Protein AF-A0A8J8AC75-F1 (afdb_monomer_lite)

pLDDT: mean 89.99, std 7.79, range [58.66, 97.06]

Structure (mmCIF, N/CA/C/O backbone):
data_AF-A0A8J8AC75-F1
#
_entry.id   AF-A0A8J8AC75-F1
#
loop_
_atom_site.group_PDB
_atom_site.id
_atom_site.type_symbol
_atom_site.label_atom_id
_atom_site.label_alt_id
_atom_site.label_comp_id
_atom_site.label_asym_id
_atom_site.label_entity_id
_atom_site.label_seq_id
_atom_site.pdbx_PDB_ins_code
_atom_site.Cartn_x
_atom_site.Cartn_y
_atom_site.Cartn_z
_atom_site.occupancy
_atom_site.B_iso_or_equiv
_atom_site.auth_seq_id
_atom_site.auth_comp_id
_atom_site.auth_asym_id
_atom_site.auth_atom_id
_atom_site.pdbx_PDB_model_num
ATOM 1 N N . MET A 1 1 ? 5.802 18.853 5.616 1.00 58.66 1 MET A N 1
ATOM 2 C CA . MET A 1 1 ? 4.858 19.231 4.542 1.00 58.66 1 MET A CA 1
ATOM 3 C C . MET A 1 1 ? 4.130 18.036 3.907 1.00 58.66 1 MET A C 1
ATOM 5 O O . MET A 1 1 ? 3.035 18.257 3.427 1.00 58.66 1 MET A O 1
ATOM 9 N N . ILE A 1 2 ? 4.661 16.797 3.917 1.00 69.25 2 ILE A N 1
ATOM 10 C CA . ILE A 1 2 ? 3.976 15.612 3.332 1.00 69.25 2 ILE A CA 1
ATOM 11 C C . ILE A 1 2 ? 2.888 15.021 4.244 1.00 69.25 2 ILE A C 1
ATOM 13 O O . ILE A 1 2 ? 1.815 14.685 3.768 1.00 69.25 2 ILE A O 1
ATOM 17 N N . PHE A 1 3 ? 3.103 14.998 5.564 1.00 67.75 3 PHE A N 1
ATOM 18 C CA . PHE A 1 3 ? 2.142 14.433 6.525 1.00 67.75 3 PHE A CA 1
ATOM 19 C C . PHE A 1 3 ? 0.727 15.028 6.424 1.00 67.75 3 PHE A C 1
ATOM 21 O O . PHE A 1 3 ? -0.256 14.309 6.540 1.00 67.75 3 PHE A O 1
ATOM 28 N N . LEU A 1 4 ? 0.618 16.338 6.165 1.00 72.56 4 LEU A N 1
ATOM 29 C CA . LEU A 1 4 ? -0.676 17.002 5.967 1.00 72.56 4 LEU A CA 1
ATOM 30 C C . LEU A 1 4 ? -1.339 16.637 4.632 1.00 72.56 4 LEU A C 1
ATOM 32 O O . LEU A 1 4 ? -2.558 16.664 4.548 1.00 72.56 4 LEU A O 1
ATOM 36 N N . ALA A 1 5 ? -0.547 16.314 3.606 1.00 75.25 5 ALA A N 1
ATOM 37 C CA . ALA A 1 5 ? -1.048 15.884 2.303 1.00 75.25 5 ALA A CA 1
ATOM 38 C C . ALA A 1 5 ? -1.483 14.408 2.308 1.00 75.25 5 ALA A C 1
ATOM 40 O O . ALA A 1 5 ? -2.355 14.029 1.535 1.00 75.25 5 ALA A O 1
ATOM 41 N N . GLU A 1 6 ? -0.900 13.587 3.186 1.00 73.25 6 GLU A N 1
ATOM 42 C CA . GLU A 1 6 ? -1.296 12.186 3.386 1.00 73.25 6 GLU A CA 1
ATOM 43 C C . GLU A 1 6 ? -2.398 12.011 4.442 1.00 73.25 6 GLU A C 1
ATOM 45 O O . GLU A 1 6 ? -3.018 10.949 4.524 1.00 73.25 6 GLU A O 1
ATOM 50 N N . LEU A 1 7 ? -2.646 13.028 5.272 1.00 75.25 7 LEU A N 1
ATOM 51 C CA . LEU A 1 7 ? -3.697 13.010 6.286 1.00 75.25 7 LEU A CA 1
ATOM 52 C C . LEU A 1 7 ? -5.076 12.938 5.620 1.00 75.25 7 LEU A C 1
ATOM 54 O O . LEU A 1 7 ? -5.488 13.850 4.907 1.00 75.25 7 LEU A O 1
ATOM 58 N N . GLY A 1 8 ? -5.806 11.861 5.902 1.00 74.12 8 GLY A N 1
ATOM 59 C CA . GLY A 1 8 ? -7.129 11.608 5.331 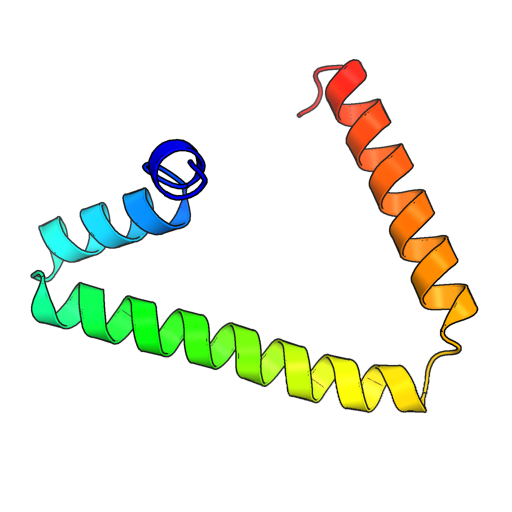1.00 74.12 8 GLY A CA 1
ATOM 60 C C . GLY A 1 8 ? -7.131 10.736 4.077 1.00 74.12 8 GLY A C 1
ATOM 61 O O . GLY A 1 8 ? -8.175 10.623 3.436 1.00 74.12 8 GLY A O 1
ATOM 62 N N . ASP A 1 9 ? -6.014 10.084 3.736 1.00 88.06 9 ASP A N 1
ATOM 63 C CA . ASP A 1 9 ? -6.022 9.076 2.675 1.00 88.06 9 ASP A CA 1
ATOM 64 C C . ASP A 1 9 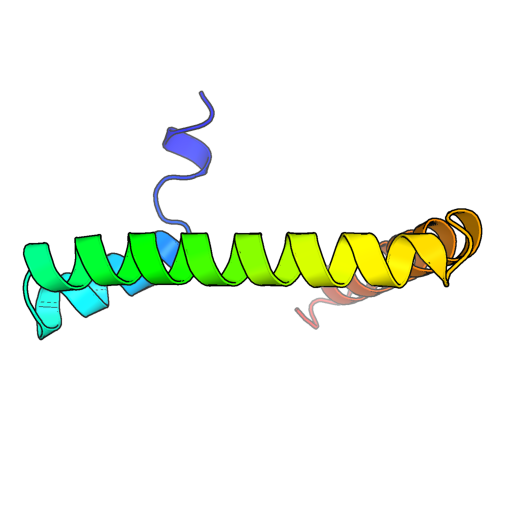? -7.030 7.940 2.968 1.00 88.06 9 ASP A C 1
ATOM 66 O O . ASP A 1 9 ? -7.347 7.613 4.120 1.00 88.06 9 ASP A O 1
ATOM 70 N N . LYS A 1 10 ? -7.524 7.300 1.903 1.00 85.56 10 LYS A N 1
ATOM 71 C CA . LYS A 1 10 ? -8.491 6.194 1.938 1.00 85.56 10 LYS A CA 1
ATOM 72 C C . LYS A 1 10 ? -8.072 5.087 2.906 1.00 85.56 10 LYS A C 1
ATOM 74 O O . LYS A 1 10 ? -8.924 4.530 3.599 1.00 85.56 10 LYS A O 1
ATOM 79 N N . THR A 1 11 ? -6.776 4.802 3.005 1.00 88.38 11 THR A N 1
ATOM 80 C CA . THR A 1 11 ? -6.240 3.780 3.914 1.00 88.38 11 THR A CA 1
ATOM 81 C C . THR A 1 11 ? -6.400 4.184 5.384 1.00 88.38 11 THR A C 1
ATOM 83 O O . THR A 1 11 ? -6.736 3.357 6.237 1.00 88.38 11 THR A O 1
ATOM 86 N N . GLN A 1 12 ? -6.234 5.474 5.692 1.00 89.25 12 GLN A N 1
ATOM 87 C CA . GLN A 1 12 ? -6.419 6.017 7.038 1.00 89.25 12 GLN A CA 1
ATOM 88 C C . GLN A 1 12 ? -7.898 6.021 7.437 1.00 89.25 12 GLN A C 1
ATOM 90 O O . GLN A 1 12 ? -8.227 5.585 8.540 1.00 89.25 12 GLN A O 1
ATOM 95 N N . LEU A 1 13 ? -8.799 6.412 6.527 1.00 91.06 13 LEU A N 1
ATOM 96 C CA . LEU A 1 13 ? -10.247 6.352 6.760 1.00 91.06 13 LEU A CA 1
ATOM 97 C C . LEU A 1 13 ? -10.722 4.914 7.007 1.00 91.06 13 LEU A C 1
ATOM 99 O O . LEU A 1 13 ? -11.456 4.663 7.963 1.00 91.06 13 LEU A O 1
ATOM 103 N N . ALA A 1 14 ? -10.255 3.948 6.210 1.00 90.06 14 ALA A N 1
ATOM 104 C CA . ALA A 1 14 ? -10.572 2.535 6.415 1.00 90.06 14 ALA A CA 1
ATOM 105 C C . ALA A 1 14 ? -10.080 2.029 7.782 1.00 90.06 14 ALA A C 1
ATOM 107 O O . ALA A 1 14 ? -10.813 1.341 8.497 1.00 90.06 14 ALA A O 1
ATOM 108 N N . THR A 1 15 ? -8.868 2.422 8.183 1.00 91.56 15 THR A N 1
ATOM 109 C CA . THR A 1 15 ? -8.297 2.059 9.488 1.00 91.56 15 THR A CA 1
ATOM 110 C C . THR A 1 15 ? -9.088 2.679 10.643 1.00 91.56 15 THR A C 1
ATOM 112 O O . THR A 1 15 ? -9.334 2.003 11.641 1.00 91.56 15 THR A O 1
ATOM 115 N N . MET A 1 16 ? -9.561 3.923 10.506 1.00 91.44 16 MET A N 1
ATOM 116 C CA . MET A 1 16 ? -10.431 4.571 11.498 1.00 91.44 16 MET A CA 1
ATOM 117 C C . MET A 1 16 ? -11.784 3.862 11.633 1.00 91.44 16 MET A C 1
ATOM 119 O O . MET A 1 16 ? -12.248 3.641 12.752 1.00 91.44 16 MET A O 1
ATOM 123 N N . VAL A 1 17 ? -12.397 3.443 10.522 1.00 92.94 17 VAL A N 1
ATOM 124 C CA . VAL A 1 17 ? -13.649 2.664 10.540 1.00 92.94 17 VAL A CA 1
ATOM 125 C C . VAL A 1 17 ? -13.442 1.316 11.238 1.00 92.94 17 VAL A C 1
ATOM 127 O O . VAL A 1 17 ? -14.235 0.928 12.097 1.00 92.94 17 VAL A O 1
ATOM 130 N N . LEU A 1 18 ? -12.345 0.617 10.930 1.00 92.94 18 LEU A N 1
ATOM 131 C CA . LEU A 1 18 ? -11.966 -0.629 11.602 1.00 92.94 18 LEU A CA 1
ATOM 132 C C . LEU A 1 18 ? -11.723 -0.414 13.102 1.00 92.94 18 LEU A C 1
ATOM 134 O O . LEU A 1 18 ? -12.183 -1.218 13.911 1.00 92.94 18 LEU A O 1
ATOM 138 N N . ALA A 1 19 ? -11.063 0.681 13.485 1.00 94.38 19 ALA A N 1
ATOM 139 C CA . ALA A 1 19 ? -10.806 1.027 14.882 1.00 94.38 19 ALA A CA 1
ATOM 140 C C . ALA A 1 19 ? -12.098 1.335 15.645 1.00 94.38 19 ALA A C 1
ATOM 142 O O . ALA A 1 19 ? -12.240 0.920 16.795 1.00 94.38 19 ALA A O 1
ATOM 143 N N . SER A 1 20 ? -13.056 2.002 14.996 1.00 93.88 20 SER A N 1
ATOM 144 C CA . SER A 1 20 ? -14.382 2.269 15.557 1.00 93.88 20 SER A CA 1
ATOM 145 C C . SER A 1 20 ? -15.190 0.985 15.772 1.00 93.88 20 SER A C 1
ATOM 147 O O . SER A 1 20 ? -15.903 0.879 16.767 1.00 93.88 20 SER A O 1
ATOM 149 N N . LYS A 1 21 ? -15.050 -0.010 14.884 1.00 94.19 21 LYS A N 1
ATOM 150 C CA . LYS A 1 21 ? -15.821 -1.261 14.946 1.00 94.19 21 LYS A CA 1
ATOM 151 C C . LYS A 1 21 ? -15.196 -2.346 15.832 1.00 94.19 21 LYS A C 1
ATOM 153 O O . LYS A 1 21 ? -15.930 -3.088 16.476 1.00 94.19 21 LYS A O 1
ATOM 158 N N . TYR A 1 22 ? -13.868 -2.464 15.852 1.00 92.44 22 TYR A N 1
ATOM 159 C CA . TYR A 1 22 ? -13.154 -3.581 16.494 1.00 92.44 22 TYR A CA 1
ATOM 160 C C . TYR A 1 22 ? -12.196 -3.154 17.615 1.00 92.44 22 TYR A C 1
ATOM 162 O O . TYR A 1 22 ? -11.637 -4.016 18.297 1.00 92.44 22 TYR A O 1
ATOM 170 N N . GLY A 1 23 ? -12.015 -1.848 17.827 1.00 93.88 23 GLY A N 1
ATOM 171 C CA . GLY A 1 23 ? -11.080 -1.277 18.792 1.00 93.88 23 GLY A CA 1
ATOM 172 C C . GLY A 1 23 ? -9.746 -0.854 18.166 1.00 93.88 23 GLY A C 1
ATOM 173 O O . GLY A 1 23 ? -9.293 -1.384 17.154 1.00 93.88 23 GLY A O 1
ATOM 174 N N . TRP A 1 24 ? -9.081 0.119 18.791 1.00 90.56 24 TRP A N 1
ATOM 175 C CA . TRP A 1 24 ? -7.865 0.723 18.233 1.00 90.56 24 TRP A CA 1
ATOM 176 C C . TRP A 1 24 ? -6.683 -0.253 18.134 1.00 90.56 24 TRP A C 1
ATOM 178 O O . TRP A 1 24 ? -5.941 -0.212 17.158 1.00 90.56 24 TRP A O 1
ATOM 188 N N . LYS A 1 25 ? -6.522 -1.161 19.109 1.00 93.50 25 LYS A N 1
ATOM 189 C CA . LYS A 1 25 ? -5.406 -2.126 19.137 1.00 93.50 25 LYS A CA 1
ATOM 190 C C . LYS A 1 25 ? -5.488 -3.136 17.993 1.00 93.50 25 LYS A C 1
ATOM 192 O O . LYS A 1 25 ? -4.489 -3.413 17.342 1.00 93.50 25 LYS A O 1
ATOM 197 N N . THR A 1 26 ? -6.675 -3.685 17.750 1.00 93.06 26 THR A N 1
ATOM 198 C CA . THR A 1 26 ? -6.919 -4.669 16.684 1.00 93.06 26 THR A CA 1
ATOM 199 C C . THR A 1 26 ? -6.808 -4.024 15.308 1.00 93.06 26 THR A C 1
ATOM 201 O O . THR A 1 26 ? -6.156 -4.585 14.432 1.00 93.06 26 THR A O 1
ATOM 204 N N . ALA A 1 27 ? -7.365 -2.825 15.129 1.00 94.50 27 ALA A N 1
ATOM 205 C CA . ALA A 1 27 ? -7.260 -2.086 13.876 1.00 94.50 27 ALA A CA 1
ATOM 206 C C . ALA A 1 27 ? -5.820 -1.671 13.552 1.00 94.50 27 ALA A C 1
ATOM 208 O O . ALA A 1 27 ? -5.393 -1.826 12.413 1.00 94.50 27 ALA A O 1
ATOM 209 N N . PHE A 1 28 ? -5.053 -1.210 14.544 1.00 92.38 28 PHE A N 1
ATOM 210 C CA . PHE A 1 28 ? -3.647 -0.843 14.362 1.00 92.38 28 PHE A CA 1
ATOM 211 C C . PHE A 1 28 ? -2.797 -2.040 13.925 1.00 92.38 28 PHE A C 1
ATOM 213 O O . PHE A 1 28 ? -2.117 -1.981 12.901 1.00 92.38 28 PHE A O 1
ATOM 220 N N . THR A 1 29 ? -2.885 -3.157 14.652 1.00 94.94 29 THR A N 1
ATOM 221 C CA . THR A 1 29 ? -2.143 -4.376 14.309 1.00 94.94 29 THR A CA 1
ATOM 222 C C .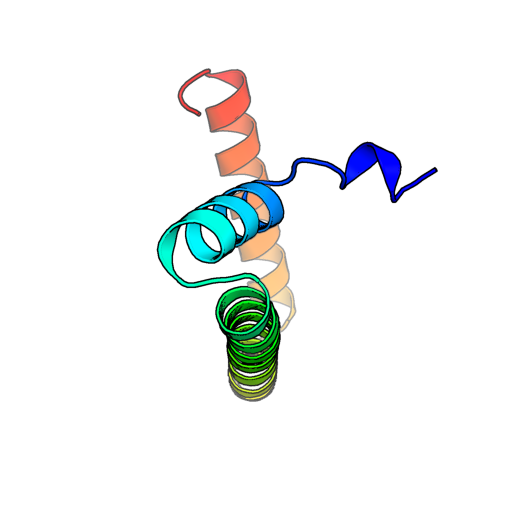 THR A 1 29 ? -2.587 -4.932 12.957 1.00 94.94 29 THR A C 1
ATOM 224 O O . THR A 1 29 ? -1.748 -5.320 12.151 1.00 94.94 29 THR A O 1
ATOM 227 N N . GLY A 1 30 ? -3.892 -4.926 12.670 1.00 94.19 30 GLY A N 1
ATOM 228 C CA . GLY A 1 30 ? -4.432 -5.367 11.385 1.00 94.19 30 GLY A CA 1
ATOM 229 C C . GLY A 1 30 ? -3.954 -4.513 10.210 1.00 94.19 30 GLY A C 1
ATOM 230 O O . GLY A 1 30 ? -3.560 -5.063 9.186 1.00 94.19 30 GLY A O 1
ATOM 231 N N . ALA A 1 31 ? -3.924 -3.187 10.363 1.00 93.31 31 ALA A N 1
ATOM 232 C CA . ALA A 1 31 ? -3.436 -2.274 9.332 1.00 93.31 31 ALA A CA 1
ATOM 233 C C . ALA A 1 31 ? -1.937 -2.468 9.061 1.00 93.31 31 ALA A C 1
ATOM 235 O O . ALA A 1 31 ? -1.537 -2.554 7.902 1.00 93.31 31 ALA A O 1
ATOM 236 N N . ILE A 1 32 ? -1.118 -2.611 10.110 1.00 93.94 32 ILE A N 1
ATOM 237 C CA . ILE A 1 32 ? 0.320 -2.883 9.963 1.00 93.94 32 ILE A CA 1
ATOM 238 C C . ILE A 1 32 ? 0.555 -4.223 9.274 1.00 93.94 32 ILE A C 1
ATOM 240 O O . ILE A 1 32 ? 1.333 -4.291 8.326 1.00 93.94 32 ILE A O 1
ATOM 244 N N . LEU A 1 33 ? -0.115 -5.286 9.723 1.00 95.94 33 LEU A N 1
ATOM 245 C CA . LEU A 1 33 ? 0.044 -6.612 9.130 1.00 95.94 33 LEU A CA 1
ATOM 246 C C . LEU A 1 33 ? -0.453 -6.646 7.685 1.00 95.94 33 LEU A C 1
ATOM 248 O O . LEU A 1 33 ? 0.198 -7.248 6.837 1.00 95.94 33 LEU A O 1
ATOM 252 N N . GLY A 1 34 ? -1.565 -5.973 7.388 1.00 94.50 34 GLY A N 1
ATOM 253 C CA . GLY A 1 34 ? -2.091 -5.853 6.033 1.00 94.50 34 GLY A CA 1
ATOM 254 C C . GLY A 1 34 ? -1.122 -5.122 5.108 1.00 94.50 34 GLY A C 1
ATOM 255 O O . GLY A 1 34 ? -0.810 -5.622 4.029 1.00 94.50 34 GLY A O 1
ATOM 256 N N . LEU A 1 35 ? -0.587 -3.981 5.550 1.00 93.88 35 LEU A N 1
ATOM 257 C CA . LEU A 1 35 ? 0.392 -3.214 4.783 1.00 93.88 35 LEU A CA 1
ATOM 258 C C . LEU A 1 35 ? 1.686 -4.007 4.570 1.00 93.88 35 LEU A C 1
ATOM 260 O O . LEU A 1 35 ? 2.195 -4.073 3.453 1.00 93.88 35 LEU A O 1
ATOM 264 N N . ALA A 1 36 ? 2.193 -4.655 5.620 1.00 95.88 36 ALA A N 1
ATOM 265 C CA . ALA A 1 36 ? 3.369 -5.511 5.532 1.00 95.88 36 ALA A CA 1
ATOM 266 C C . ALA A 1 36 ? 3.144 -6.671 4.553 1.00 95.88 36 ALA A C 1
ATOM 268 O O . ALA A 1 36 ? 4.002 -6.931 3.715 1.00 95.88 36 ALA A O 1
ATOM 269 N N . ALA A 1 37 ? 1.984 -7.330 4.606 1.00 96.69 37 ALA A N 1
ATOM 270 C CA . ALA A 1 37 ? 1.651 -8.432 3.711 1.00 96.69 37 ALA A CA 1
ATOM 271 C C . ALA A 1 37 ? 1.580 -7.983 2.247 1.00 96.69 37 ALA A C 1
ATOM 273 O O . ALA A 1 37 ? 2.179 -8.626 1.390 1.00 96.69 37 ALA A O 1
ATOM 274 N N . VAL A 1 38 ? 0.902 -6.870 1.953 1.00 95.44 38 VAL A N 1
ATOM 275 C CA . VAL A 1 38 ? 0.808 -6.337 0.584 1.00 95.44 38 VAL A CA 1
ATOM 276 C C . VAL A 1 38 ? 2.185 -5.945 0.052 1.00 95.44 38 VAL A C 1
ATOM 278 O O . VAL A 1 38 ? 2.513 -6.294 -1.080 1.00 95.44 38 VAL A O 1
ATOM 281 N N . ASN A 1 39 ? 3.020 -5.300 0.870 1.00 95.38 39 ASN A N 1
ATOM 282 C CA . ASN A 1 39 ? 4.375 -4.921 0.469 1.00 95.38 39 ASN A CA 1
ATOM 283 C C . ASN A 1 39 ? 5.274 -6.141 0.241 1.00 95.38 39 ASN A C 1
ATOM 285 O O . ASN A 1 39 ? 5.998 -6.182 -0.749 1.00 95.38 39 ASN A O 1
ATOM 289 N N . LEU A 1 40 ? 5.215 -7.146 1.119 1.00 95.69 40 LEU A N 1
ATOM 290 C CA . LEU A 1 40 ? 5.986 -8.381 0.968 1.00 95.69 40 LEU A CA 1
ATOM 291 C C . LEU A 1 40 ? 5.559 -9.160 -0.275 1.00 95.69 40 LEU A C 1
ATOM 293 O O . LEU A 1 40 ? 6.411 -9.600 -1.042 1.00 95.69 40 LEU A O 1
ATOM 297 N N . LEU A 1 41 ? 4.252 -9.301 -0.504 1.00 95.56 41 LEU A N 1
ATOM 298 C CA . LEU A 1 41 ? 3.733 -9.934 -1.713 1.00 95.56 41 LEU A CA 1
ATOM 299 C C . LEU A 1 41 ? 4.165 -9.156 -2.956 1.00 95.56 41 LEU A C 1
ATOM 301 O O . LEU A 1 41 ? 4.682 -9.756 -3.892 1.00 95.56 41 LEU A O 1
ATOM 305 N N . GLY A 1 42 ? 4.020 -7.831 -2.947 1.00 94.62 42 GLY A N 1
ATOM 306 C CA . GLY A 1 42 ? 4.461 -6.968 -4.039 1.00 94.62 42 GLY A CA 1
ATOM 307 C C . GLY A 1 42 ? 5.953 -7.109 -4.335 1.00 94.62 42 GLY A C 1
ATOM 308 O O . GLY A 1 42 ? 6.326 -7.232 -5.496 1.00 94.62 42 GLY A O 1
ATOM 309 N N . ALA A 1 43 ? 6.794 -7.165 -3.301 1.00 93.62 43 ALA A N 1
ATOM 310 C CA . ALA A 1 43 ? 8.234 -7.341 -3.447 1.00 93.62 43 ALA A CA 1
ATOM 311 C C . ALA A 1 43 ? 8.593 -8.718 -4.023 1.00 93.62 43 ALA A C 1
ATOM 313 O O . ALA A 1 43 ? 9.333 -8.789 -4.995 1.00 93.62 43 ALA A O 1
ATOM 314 N N . ILE A 1 44 ? 8.026 -9.804 -3.484 1.00 93.75 44 ILE A N 1
ATOM 315 C CA . ILE A 1 44 ? 8.304 -11.172 -3.955 1.00 93.75 44 ILE A CA 1
ATOM 316 C C . ILE A 1 44 ? 7.819 -11.367 -5.395 1.00 93.75 44 ILE A C 1
ATOM 318 O O . ILE A 1 44 ? 8.522 -11.958 -6.214 1.00 93.75 44 ILE A O 1
ATOM 322 N N . LEU A 1 45 ? 6.607 -10.899 -5.712 1.00 90.81 45 LEU A N 1
ATOM 323 C CA . LEU A 1 45 ? 6.076 -10.995 -7.069 1.00 90.81 45 LEU A CA 1
ATOM 324 C C . LEU A 1 45 ? 6.866 -10.104 -8.026 1.00 90.81 45 LEU A C 1
ATOM 326 O O . LEU A 1 45 ? 7.147 -10.538 -9.137 1.00 90.81 45 LEU A O 1
ATOM 330 N N . GLY A 1 46 ? 7.219 -8.889 -7.604 1.00 87.81 46 GLY A N 1
ATOM 331 C CA . GLY A 1 46 ? 7.999 -7.944 -8.395 1.00 87.81 46 GLY A CA 1
ATOM 332 C C . GLY A 1 46 ? 9.392 -8.468 -8.729 1.00 87.81 46 GLY A C 1
ATOM 333 O O . GLY A 1 46 ? 9.808 -8.360 -9.877 1.00 87.81 46 GLY A O 1
ATOM 334 N N . ASP A 1 47 ? 10.063 -9.096 -7.764 1.00 87.56 47 ASP A N 1
ATOM 335 C CA . ASP A 1 47 ? 11.375 -9.725 -7.941 1.00 87.56 47 ASP A CA 1
ATOM 336 C C . ASP A 1 47 ? 11.304 -10.871 -8.965 1.00 87.56 47 ASP A C 1
ATOM 338 O O . ASP A 1 47 ? 11.973 -10.837 -9.997 1.00 87.56 47 ASP A O 1
ATOM 342 N N . LYS A 1 48 ? 10.365 -11.812 -8.779 1.00 86.19 48 LYS A N 1
ATOM 343 C CA . LYS A 1 48 ? 10.159 -12.925 -9.723 1.00 86.19 48 LYS A CA 1
ATOM 344 C C . LYS A 1 48 ? 9.753 -12.477 -11.126 1.00 86.19 48 LYS A C 1
ATOM 346 O O . LYS A 1 48 ? 10.211 -13.052 -12.110 1.00 86.19 48 LYS A O 1
ATOM 351 N N . LEU A 1 49 ? 8.863 -11.489 -11.244 1.00 84.44 49 LEU A N 1
ATOM 352 C CA . LEU A 1 49 ? 8.479 -10.954 -12.552 1.00 84.44 49 LEU A CA 1
ATOM 353 C C . LEU A 1 49 ? 9.633 -10.191 -13.201 1.00 84.44 49 LEU A C 1
ATOM 355 O O . LEU A 1 49 ? 9.765 -10.251 -14.419 1.00 84.44 49 LEU A O 1
ATOM 359 N N . GLY A 1 50 ? 10.458 -9.497 -12.417 1.00 82.81 50 GLY A N 1
ATOM 360 C CA . GLY A 1 50 ? 11.610 -8.744 -12.905 1.00 82.81 50 GLY A CA 1
ATOM 361 C C . GLY A 1 50 ? 12.667 -9.627 -13.566 1.00 82.81 50 GLY A C 1
ATOM 362 O O . GLY A 1 50 ? 13.271 -9.212 -14.551 1.00 82.81 50 GLY A O 1
ATOM 363 N N . GLU A 1 51 ? 12.838 -10.864 -13.094 1.00 82.38 51 GLU A N 1
ATOM 364 C CA . GLU A 1 51 ? 13.731 -11.845 -13.726 1.00 82.38 51 GLU A CA 1
ATOM 365 C C . GLU A 1 51 ? 13.187 -12.381 -15.062 1.00 82.38 51 GLU A C 1
ATOM 367 O O . GLU A 1 51 ? 13.957 -12.748 -15.949 1.00 82.38 51 GLU A O 1
ATOM 372 N N . MET A 1 52 ? 11.861 -12.430 -15.224 1.00 84.38 52 MET A N 1
ATOM 373 C CA . MET A 1 52 ? 11.204 -13.018 -16.399 1.00 84.38 52 MET A CA 1
ATOM 374 C C . MET A 1 52 ? 10.808 -11.986 -17.463 1.00 84.38 52 MET A C 1
ATOM 376 O O . MET A 1 52 ? 10.665 -12.335 -18.637 1.00 84.38 52 MET A O 1
ATOM 380 N N . VAL A 1 53 ? 10.584 -10.731 -17.070 1.00 85.88 53 VAL A N 1
ATOM 381 C CA . VAL A 1 53 ? 10.015 -9.684 -17.924 1.00 85.88 53 VAL A CA 1
ATOM 382 C C . VAL A 1 53 ? 11.045 -8.576 -18.157 1.00 85.88 53 VAL A C 1
ATOM 384 O O . VAL A 1 53 ? 11.470 -7.921 -17.206 1.00 85.88 53 VAL A O 1
ATOM 387 N N . PRO A 1 54 ? 11.403 -8.279 -19.420 1.00 89.00 54 PRO A N 1
ATOM 388 C CA . PRO A 1 54 ? 12.267 -7.152 -19.746 1.00 89.00 54 PRO A CA 1
ATOM 389 C C . PRO A 1 54 ? 11.735 -5.829 -19.182 1.00 89.00 54 PRO A C 1
ATOM 391 O O . PRO A 1 54 ? 10.587 -5.444 -19.429 1.00 89.00 54 PRO A O 1
ATOM 394 N N . ILE A 1 55 ? 12.598 -5.086 -18.488 1.00 86.88 55 ILE A N 1
ATOM 395 C CA . ILE A 1 55 ? 12.252 -3.821 -17.818 1.00 86.88 55 ILE A CA 1
ATOM 396 C C . ILE A 1 55 ? 11.679 -2.755 -18.770 1.00 86.88 55 ILE A C 1
ATOM 398 O O . ILE A 1 55 ? 10.880 -1.911 -18.360 1.00 86.88 55 ILE A O 1
ATOM 402 N N . GLU A 1 56 ? 12.034 -2.800 -20.058 1.00 90.56 56 GLU A N 1
ATOM 403 C CA . GLU A 1 56 ? 11.461 -1.923 -21.088 1.00 90.56 56 GLU A CA 1
ATOM 404 C C . GLU A 1 56 ? 9.967 -2.169 -21.309 1.00 90.56 56 GLU A C 1
ATOM 406 O O . GLU A 1 56 ? 9.212 -1.223 -21.537 1.00 90.56 56 GLU A O 1
ATOM 411 N N . ILE A 1 57 ? 9.522 -3.428 -21.238 1.00 91.06 57 ILE A N 1
ATOM 412 C CA . ILE A 1 57 ? 8.109 -3.783 -21.401 1.00 91.06 57 ILE A CA 1
ATOM 413 C C . ILE A 1 57 ? 7.321 -3.255 -20.206 1.00 91.06 57 ILE A C 1
ATOM 415 O O . ILE A 1 57 ? 6.267 -2.652 -20.401 1.00 91.06 57 ILE A O 1
ATOM 419 N N . VAL A 1 58 ? 7.865 -3.403 -18.994 1.00 90.00 58 VAL A N 1
ATOM 420 C CA . VAL A 1 58 ? 7.269 -2.872 -17.760 1.00 90.00 58 VAL A CA 1
ATOM 421 C C . VAL A 1 58 ? 7.093 -1.356 -17.855 1.00 90.00 58 VAL A C 1
ATOM 423 O O . VAL A 1 58 ? 5.997 -0.855 -17.609 1.00 90.00 58 VAL A O 1
ATOM 426 N N . HIS A 1 59 ? 8.123 -0.623 -18.293 1.00 92.12 59 HIS A N 1
ATOM 427 C CA . HIS A 1 59 ? 8.037 0.830 -18.468 1.00 92.12 59 HIS A CA 1
ATOM 428 C C . HIS A 1 59 ? 7.010 1.246 -19.524 1.00 92.12 59 HIS A C 1
ATOM 430 O O . HIS A 1 59 ? 6.215 2.154 -19.274 1.00 92.12 59 HIS A O 1
ATOM 436 N N . LYS A 1 60 ? 6.988 0.584 -20.689 1.00 95.06 60 LYS A N 1
ATOM 437 C CA . LYS A 1 60 ? 6.010 0.881 -21.750 1.00 95.06 60 LYS A CA 1
ATOM 438 C C . LYS A 1 60 ? 4.579 0.636 -21.271 1.00 95.06 60 LYS A C 1
ATOM 440 O O . LYS A 1 60 ? 3.714 1.477 -21.504 1.00 95.06 60 LYS A O 1
ATOM 445 N N . PHE A 1 61 ? 4.338 -0.470 -20.565 1.00 94.81 61 PHE A N 1
ATOM 446 C CA . PHE A 1 61 ? 3.026 -0.780 -19.996 1.00 94.81 61 PHE A CA 1
ATOM 447 C C . PHE A 1 61 ? 2.609 0.215 -18.913 1.00 94.81 61 PHE A C 1
ATOM 449 O O . PHE A 1 61 ? 1.481 0.705 -18.945 1.00 94.81 61 PHE A O 1
ATOM 456 N N . ALA A 1 62 ? 3.508 0.547 -17.984 1.00 93.88 62 ALA A N 1
ATOM 457 C CA . ALA A 1 62 ? 3.238 1.527 -16.939 1.00 93.88 62 ALA A CA 1
ATOM 458 C C . ALA A 1 62 ? 2.897 2.897 -17.545 1.00 93.88 62 ALA A C 1
ATOM 460 O O . ALA A 1 62 ? 1.876 3.485 -17.196 1.00 93.88 62 ALA A O 1
AT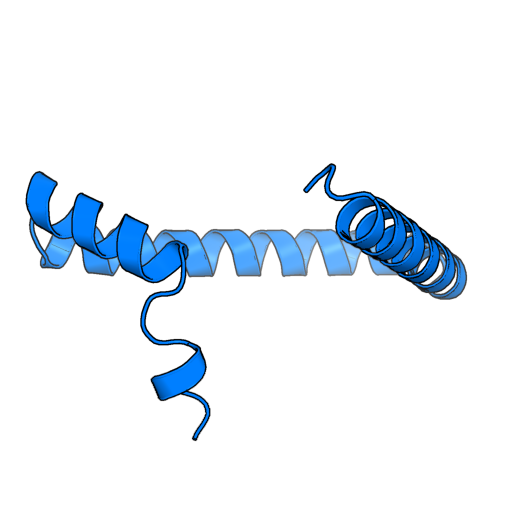OM 461 N N . GLY A 1 63 ? 3.686 3.371 -18.514 1.00 96.25 63 GLY A N 1
ATOM 462 C CA . GLY A 1 63 ? 3.422 4.626 -19.219 1.00 96.25 63 GLY A CA 1
ATOM 463 C C . GLY A 1 63 ? 2.077 4.624 -19.950 1.00 96.25 63 GLY A C 1
ATOM 464 O O . GLY A 1 63 ? 1.309 5.576 -19.824 1.00 96.25 63 GLY A O 1
ATOM 465 N N . ALA A 1 64 ? 1.746 3.537 -20.652 1.00 97.06 64 ALA A N 1
ATOM 466 C CA . ALA A 1 64 ? 0.450 3.388 -21.310 1.00 97.06 64 ALA A CA 1
ATOM 467 C C . ALA A 1 64 ? -0.716 3.432 -20.307 1.00 97.06 64 ALA A C 1
ATOM 469 O O . ALA A 1 64 ? -1.698 4.131 -20.548 1.00 97.06 64 ALA A O 1
ATOM 470 N N . LEU A 1 65 ? -0.594 2.755 -19.160 1.00 96.56 65 LEU A N 1
ATOM 471 C CA . LEU A 1 65 ? -1.592 2.806 -18.088 1.00 96.56 65 LEU A CA 1
ATOM 472 C C . LEU A 1 65 ? -1.766 4.226 -17.543 1.00 96.56 65 LEU A C 1
ATOM 474 O O . LEU A 1 65 ? -2.899 4.678 -17.396 1.00 96.56 65 LEU A O 1
ATOM 478 N N . PHE A 1 66 ? -0.674 4.951 -17.297 1.00 96.25 66 PHE A N 1
ATOM 479 C CA . PHE A 1 66 ? -0.734 6.344 -16.850 1.00 96.25 66 PHE A CA 1
ATOM 480 C C . PHE A 1 66 ? -1.438 7.252 -17.864 1.00 96.25 66 PHE A C 1
ATOM 482 O O . PHE A 1 66 ? -2.273 8.062 -17.468 1.00 96.25 66 PHE A O 1
ATOM 489 N N . ILE A 1 67 ? -1.160 7.092 -19.163 1.00 96.81 67 ILE A N 1
ATOM 490 C CA . ILE A 1 67 ? -1.852 7.840 -20.225 1.00 96.81 67 ILE A CA 1
ATOM 491 C C . ILE A 1 67 ? -3.348 7.511 -20.222 1.00 96.81 67 ILE A C 1
ATOM 493 O O . ILE A 1 67 ? -4.171 8.421 -20.292 1.00 96.81 67 ILE A O 1
ATOM 497 N N . VAL A 1 68 ? -3.714 6.231 -20.111 1.00 96.94 68 VAL A N 1
ATOM 498 C CA . VAL A 1 68 ? -5.118 5.795 -20.074 1.00 96.94 68 VAL A CA 1
ATOM 499 C C . VAL A 1 68 ? -5.842 6.370 -18.859 1.00 96.94 68 VAL A C 1
ATOM 501 O O . VAL A 1 68 ? -6.903 6.970 -19.020 1.00 96.94 68 VAL A O 1
ATOM 504 N N . PHE A 1 69 ? -5.277 6.244 -17.656 1.00 96.25 69 PHE A N 1
ATOM 505 C CA . PHE A 1 69 ? -5.874 6.808 -16.444 1.00 96.25 69 PHE A CA 1
ATOM 506 C C . PHE A 1 69 ? -5.973 8.333 -16.509 1.00 96.25 69 PHE A C 1
ATOM 508 O O . PHE A 1 69 ? -7.017 8.883 -16.167 1.00 96.25 69 PHE A O 1
ATOM 515 N N . GLY A 1 70 ? -4.937 9.013 -17.006 1.00 96.19 70 GLY A N 1
ATOM 516 C 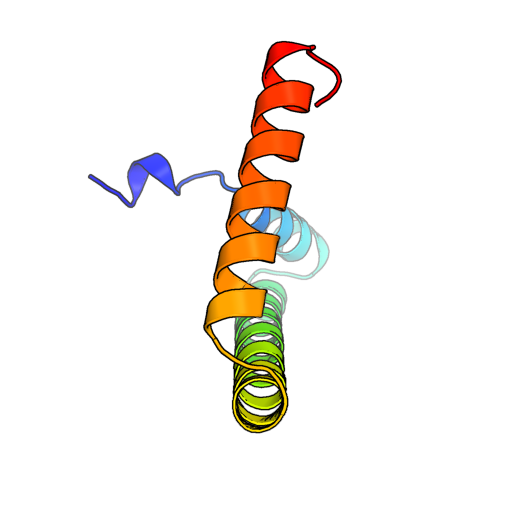CA . GLY A 1 70 ? -4.958 10.460 -17.209 1.00 96.19 70 GLY A CA 1
ATOM 517 C C . GLY A 1 70 ? -6.043 10.896 -18.196 1.00 96.19 70 GLY A C 1
ATOM 518 O O . GLY A 1 70 ? -6.794 11.827 -17.917 1.00 96.19 70 GLY A O 1
ATOM 519 N N . ALA A 1 71 ? -6.192 10.190 -19.319 1.00 97.00 71 ALA A N 1
ATOM 520 C CA . ALA A 1 71 ? -7.240 10.468 -20.297 1.00 97.00 71 ALA A CA 1
ATOM 521 C C . ALA A 1 71 ? -8.644 10.231 -19.720 1.00 97.00 71 ALA A C 1
ATOM 523 O O . ALA A 1 71 ? -9.536 11.056 -19.910 1.00 97.00 71 ALA A O 1
ATOM 524 N N . LEU A 1 72 ? -8.845 9.131 -18.990 1.00 96.69 72 LEU A N 1
ATOM 525 C CA . LEU A 1 72 ? -10.116 8.830 -18.329 1.00 96.69 72 LEU A CA 1
ATOM 526 C C . LEU A 1 72 ? -10.481 9.873 -17.262 1.00 96.69 72 LEU A C 1
ATOM 528 O O . LEU A 1 72 ? -11.655 10.232 -17.168 1.00 96.69 72 LEU A O 1
ATOM 532 N N . MET A 1 73 ? -9.490 10.379 -16.519 1.00 95.88 73 MET A N 1
ATOM 533 C CA . MET A 1 73 ? -9.660 11.462 -15.545 1.00 95.88 73 MET A CA 1
ATOM 534 C C . MET A 1 73 ? -10.062 12.776 -16.228 1.00 95.88 73 MET A C 1
ATOM 536 O O . MET A 1 73 ? -11.007 13.430 -15.801 1.00 95.88 73 MET A O 1
ATOM 540 N N . ILE A 1 74 ? -9.409 13.146 -17.336 1.00 96.00 74 ILE A N 1
ATOM 541 C CA . ILE A 1 74 ? -9.780 14.343 -18.117 1.00 96.00 74 ILE A CA 1
ATOM 542 C C . ILE A 1 74 ? -11.201 14.217 -18.689 1.00 96.00 74 ILE A C 1
ATOM 544 O O . ILE A 1 74 ? -11.944 15.194 -18.740 1.00 96.00 74 ILE A O 1
ATOM 548 N N . LEU A 1 75 ? -11.596 13.008 -19.095 1.00 96.31 75 LEU A N 1
ATOM 549 C CA . LEU A 1 75 ? -12.943 12.704 -19.583 1.00 96.31 75 LEU A CA 1
ATOM 550 C C . LEU A 1 75 ? -14.001 12.627 -18.465 1.00 96.31 75 LEU A C 1
ATOM 552 O O . LEU A 1 75 ? -15.174 12.415 -18.773 1.00 96.31 75 LEU A O 1
ATOM 556 N N . GLY A 1 76 ? 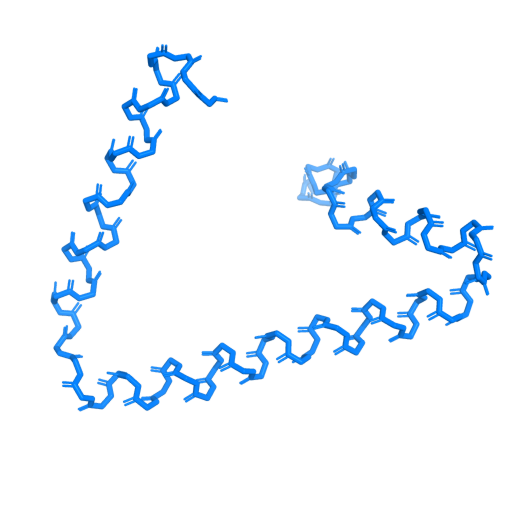-13.614 12.753 -17.191 1.00 89.38 76 GLY A N 1
ATOM 557 C CA . GLY A 1 76 ? -14.522 12.685 -16.042 1.00 89.38 76 GLY A CA 1
ATOM 558 C C . GLY A 1 76 ? -15.173 11.315 -15.838 1.00 89.38 76 GLY A C 1
ATOM 559 O O . GLY A 1 76 ? -16.239 11.221 -15.232 1.00 89.38 76 GLY A O 1
ATOM 560 N N . LYS A 1 77 ? -14.574 10.245 -16.379 1.00 83.31 77 LYS A N 1
ATOM 561 C CA . LYS A 1 77 ? -15.037 8.859 -16.174 1.00 83.31 77 LYS A CA 1
ATOM 562 C C . LYS A 1 77 ? -14.534 8.250 -14.861 1.00 83.31 77 LYS A C 1
ATOM 564 O O . LYS A 1 77 ? -15.033 7.201 -14.457 1.00 83.31 77 LYS A O 1
ATOM 569 N N . ILE A 1 78 ? -13.556 8.900 -14.240 1.00 79.50 78 ILE A N 1
ATOM 570 C CA . ILE A 1 78 ? -12.994 8.668 -12.905 1.00 79.50 78 ILE A CA 1
ATOM 571 C C . ILE A 1 78 ? -12.580 10.019 -12.339 1.00 79.50 78 ILE A C 1
ATOM 573 O O . ILE A 1 78 ? -12.687 10.172 -11.105 1.00 79.50 78 ILE A O 1
#

Sequence (78 aa):
MIFLAELGDKTQLATMVLASKYGWKTAFTGAILGLAAVNLLGAILGDKLGEMVPIEIVHKFAGALFIVFGALMILGKI

Foldseek 3Di:
DVVVVCPPPPLVVVLVVCCVVPNNVCSVVVSVVVVVVVVVVCVVVVVVVPVVDPVVVVVVVVVVVVVVVVVCVVVVVD

Secondary structure (DSSP, 8-state):
--HHHHTT-HHHHHHHHHHHHH-HHHHHHHHHHHHHHHHHHHHHHHHHHHHHS-HHHHHHHHHHHHHHHHHHHHTT--

Radius of gyration: 17.5 Å; chains: 1; bounding box: 30×32×41 Å